Protein AF-A0A0A0F2Y3-F1 (afdb_monomer_lite)

Radius of gyration: 15.89 Å; chains: 1; bounding box: 36×32×48 Å

Sequence (172 aa):
MRSANAALRQAGAFRPYPTELAAAKAWRGEVLPVADDHGVEIGALITRTPDGNYHLGGAYSAGAYDNCNGLLEHGPYTQGELVAYVHTHPYPGGWVGKDRGYSWGQTPDDVVGANMGAGIGSGDLVSAFTVRKNAYIADSAGLHGWVYDDYMALLEQDRLRVVRLGESYVTY

Foldseek 3Di:
DVQLQVQCVVVVLQDWAQDPVVNQQSSLVRCLVVCLVLLFKKKWWWFQAPVRTIGTFDIATPSHNQDRPCCVPDHGDDPHHGAEMEMERSAPCRDPPLAFWDAQPDAPVNCVPPPQPPRHDDDQLNVCRNVVHKYWYHYPVAIKIFHSVQVNVVNVVPNPDTDGSCVRMDGD

pLDDT: mean 86.82, std 14.5, range [38.31, 98.0]

Secondary structure (DSSP, 8-state):
-HHHHHHHHHTT-SS-BSSHHHHHHHHHHHHHHHHHHHTS--EEEEEE-TTS-EEEPPPB--S-SS--TTHHHHSPP-SSEEEEEEEE-SSTT-SGGGPPEE-TT--SGGGTTS---TT----HHHHHHHHT-EEEEE-SS-EEEE-HHHHHHHHHHTTTS-EEGGGG-EE-

Structure (mmCIF, N/CA/C/O backbone):
data_AF-A0A0A0F2Y3-F1
#
_entry.id   AF-A0A0A0F2Y3-F1
#
loop_
_atom_site.group_PDB
_atom_site.id
_atom_site.type_symbol
_atom_site.label_atom_id
_atom_site.label_alt_id
_atom_site.label_comp_id
_atom_site.label_asym_id
_atom_site.label_entity_id
_atom_site.label_seq_id
_atom_site.pdbx_PDB_ins_code
_atom_site.Cartn_x
_atom_site.Cartn_y
_atom_site.Cartn_z
_atom_site.occupancy
_atom_site.B_iso_or_equiv
_atom_site.auth_seq_id
_atom_site.auth_comp_id
_atom_site.auth_asym_id
_atom_site.auth_atom_id
_atom_site.pdbx_PDB_model_num
ATOM 1 N N . MET A 1 1 ? 10.523 2.882 -12.083 1.00 88.69 1 MET A N 1
ATOM 2 C CA . MET A 1 1 ? 9.349 3.460 -12.793 1.00 88.69 1 MET A CA 1
ATOM 3 C C . MET A 1 1 ? 9.042 2.773 -14.126 1.00 88.69 1 MET A C 1
ATOM 5 O O . MET A 1 1 ? 8.111 1.980 -14.179 1.00 88.69 1 MET A O 1
ATOM 9 N N . ARG A 1 2 ? 9.788 3.047 -15.216 1.00 93.06 2 ARG A N 1
ATOM 10 C CA . ARG A 1 2 ? 9.487 2.480 -16.552 1.00 93.06 2 ARG A CA 1
ATOM 11 C C . ARG A 1 2 ? 9.524 0.949 -16.576 1.00 93.06 2 ARG A C 1
ATOM 13 O O . ARG A 1 2 ? 8.571 0.360 -17.068 1.00 93.06 2 ARG A O 1
ATOM 20 N N . SER A 1 3 ? 10.560 0.339 -15.996 1.00 94.00 3 SER A N 1
ATOM 21 C CA . SER A 1 3 ? 10.710 -1.121 -15.904 1.00 94.00 3 SER A CA 1
ATOM 22 C C . SER A 1 3 ? 9.545 -1.770 -15.148 1.00 94.00 3 SER A C 1
ATOM 24 O O . SER A 1 3 ? 8.912 -2.676 -15.672 1.00 94.00 3 SER A O 1
ATOM 26 N N . ALA A 1 4 ? 9.169 -1.228 -13.983 1.00 93.81 4 ALA A N 1
ATOM 27 C CA . ALA A 1 4 ? 8.050 -1.737 -13.180 1.00 93.81 4 ALA A CA 1
ATOM 28 C C . ALA A 1 4 ? 6.710 -1.660 -13.932 1.00 93.81 4 ALA A C 1
ATOM 30 O O . ALA A 1 4 ? 5.977 -2.638 -14.028 1.00 93.81 4 ALA A O 1
ATOM 31 N N . ASN A 1 5 ? 6.419 -0.518 -14.563 1.00 95.31 5 ASN A N 1
ATOM 32 C CA . ASN A 1 5 ? 5.220 -0.376 -15.390 1.00 95.31 5 ASN A CA 1
ATOM 33 C C . ASN A 1 5 ? 5.254 -1.258 -16.654 1.00 95.31 5 ASN A C 1
ATOM 35 O O . ASN A 1 5 ? 4.204 -1.538 -17.227 1.00 95.31 5 ASN A O 1
ATOM 39 N N . ALA A 1 6 ? 6.430 -1.653 -17.148 1.00 95.69 6 ALA A N 1
ATOM 40 C CA . ALA A 1 6 ? 6.545 -2.605 -18.250 1.00 95.69 6 ALA A CA 1
ATOM 41 C C . ALA A 1 6 ? 6.258 -4.036 -17.773 1.00 95.69 6 ALA A C 1
ATOM 43 O O . ALA A 1 6 ? 5.453 -4.708 -18.413 1.00 95.69 6 ALA A O 1
ATOM 44 N N . ALA A 1 7 ? 6.819 -4.448 -16.631 1.00 94.31 7 ALA A N 1
ATOM 45 C CA . ALA A 1 7 ? 6.548 -5.743 -16.002 1.00 94.31 7 ALA A CA 1
ATOM 46 C C . ALA A 1 7 ? 5.046 -5.927 -15.731 1.00 94.31 7 ALA A C 1
ATOM 48 O O . ALA A 1 7 ? 4.434 -6.870 -16.226 1.00 94.31 7 ALA A O 1
ATOM 49 N N . LEU A 1 8 ? 4.404 -4.935 -15.102 1.00 92.94 8 LEU A N 1
ATOM 50 C CA . LEU A 1 8 ? 2.956 -4.945 -14.863 1.00 92.94 8 LEU A CA 1
ATOM 51 C C . LEU A 1 8 ? 2.133 -5.056 -16.158 1.00 92.94 8 LEU A C 1
ATOM 53 O O . LEU A 1 8 ? 1.105 -5.729 -16.180 1.00 92.94 8 LEU A O 1
ATOM 57 N N . ARG A 1 9 ? 2.556 -4.417 -17.258 1.00 94.56 9 ARG A N 1
ATOM 58 C CA . ARG A 1 9 ? 1.868 -4.556 -18.557 1.00 94.56 9 ARG A CA 1
ATOM 59 C C . ARG A 1 9 ? 2.054 -5.944 -19.156 1.00 94.56 9 ARG A C 1
ATOM 61 O O . ARG A 1 9 ? 1.084 -6.505 -19.652 1.00 94.56 9 ARG A O 1
ATOM 68 N N . GLN A 1 10 ? 3.268 -6.484 -19.112 1.00 95.19 10 GLN A N 1
ATOM 69 C CA . GLN A 1 10 ? 3.583 -7.813 -19.643 1.00 95.19 10 GLN A CA 1
ATOM 70 C C . GLN A 1 10 ? 2.826 -8.914 -18.894 1.00 95.19 10 GLN A C 1
ATOM 72 O O . GLN A 1 10 ? 2.311 -9.832 -19.525 1.00 95.19 10 GLN A O 1
ATOM 77 N N . ALA A 1 11 ? 2.676 -8.767 -17.578 1.00 92.31 11 ALA A N 1
ATOM 78 C CA . ALA A 1 11 ? 1.896 -9.667 -16.736 1.00 92.31 11 ALA A CA 1
ATOM 79 C C . ALA A 1 11 ? 0.371 -9.468 -16.845 1.00 92.31 11 ALA A C 1
ATOM 81 O O . ALA A 1 11 ? -0.400 -10.215 -16.244 1.00 92.31 11 ALA A O 1
ATOM 82 N N . GLY A 1 12 ? -0.094 -8.441 -17.569 1.00 92.88 12 GLY A N 1
ATOM 83 C CA . GLY A 1 12 ? -1.514 -8.084 -17.612 1.00 92.88 12 GLY A CA 1
ATOM 84 C C . GLY A 1 12 ? -2.063 -7.625 -16.255 1.00 92.88 12 GLY A C 1
ATOM 85 O O . GLY A 1 12 ? -3.251 -7.783 -15.981 1.00 92.88 12 GLY A O 1
ATOM 86 N N . ALA A 1 13 ? -1.210 -7.067 -15.393 1.00 91.38 13 ALA A N 1
ATOM 87 C CA . ALA A 1 13 ? -1.545 -6.675 -14.029 1.00 91.38 13 ALA A CA 1
ATOM 88 C C . ALA A 1 13 ? -2.303 -5.335 -13.935 1.00 91.38 13 ALA A C 1
ATOM 90 O O . ALA A 1 13 ? -2.920 -5.056 -12.908 1.00 91.38 13 ALA A O 1
ATOM 91 N N . PHE A 1 14 ? -2.329 -4.519 -14.997 1.00 89.88 14 PHE A N 1
ATOM 92 C CA . PHE A 1 14 ? -3.211 -3.344 -15.101 1.00 89.88 14 PHE A CA 1
ATOM 93 C C . PHE A 1 14 ? -4.640 -3.750 -15.479 1.00 89.88 14 PHE A C 1
ATOM 95 O O . PHE A 1 14 ? -5.155 -3.400 -16.541 1.00 89.88 14 PHE A O 1
ATOM 102 N N . ARG A 1 15 ? -5.268 -4.528 -14.603 1.00 93.56 15 ARG A N 1
ATOM 103 C CA . ARG A 1 15 ? -6.627 -5.050 -14.749 1.00 93.56 15 ARG A CA 1
ATOM 104 C C . ARG A 1 15 ? -7.415 -4.835 -13.454 1.00 93.56 15 ARG A C 1
ATOM 106 O O . ARG A 1 15 ? -6.791 -4.644 -12.411 1.00 93.56 15 ARG A O 1
ATOM 113 N N . PRO A 1 16 ? -8.754 -4.914 -13.491 1.00 95.75 16 PRO A N 1
ATOM 114 C CA . PRO A 1 16 ? -9.546 -5.009 -12.274 1.00 95.75 16 PRO A CA 1
ATOM 115 C C . PRO A 1 16 ? -9.194 -6.274 -11.480 1.00 95.75 16 PRO A C 1
ATOM 117 O O . PRO A 1 16 ? -9.037 -7.372 -12.036 1.00 95.75 16 PRO A O 1
ATOM 120 N N . TYR A 1 17 ? -9.115 -6.113 -10.164 1.00 97.69 17 TYR A N 1
ATOM 121 C CA . TYR A 1 17 ? -8.983 -7.183 -9.187 1.00 97.69 17 TYR A CA 1
ATOM 122 C C . TYR A 1 17 ? -10.255 -7.290 -8.345 1.00 97.69 17 TYR A C 1
ATOM 124 O O . TYR A 1 17 ? -10.827 -6.265 -7.981 1.00 97.69 17 TYR A O 1
ATOM 132 N N . PRO A 1 18 ? -10.674 -8.510 -7.973 1.00 97.31 18 PRO A N 1
ATOM 133 C CA . PRO A 1 18 ? -11.854 -8.705 -7.133 1.00 97.31 18 PRO A CA 1
ATOM 134 C C . PRO A 1 18 ? -11.628 -8.281 -5.675 1.00 97.31 18 PRO A C 1
ATOM 136 O O . PRO A 1 18 ? -12.591 -8.062 -4.948 1.00 97.31 18 PRO A O 1
ATOM 139 N N . THR A 1 19 ? -10.371 -8.194 -5.226 1.00 97.81 19 THR A N 1
ATOM 140 C CA . THR A 1 19 ? -10.013 -7.782 -3.865 1.00 97.81 19 THR A CA 1
ATOM 141 C C . THR A 1 19 ? -8.752 -6.925 -3.859 1.00 97.81 19 THR A C 1
ATOM 143 O O . THR A 1 19 ? -7.878 -7.071 -4.719 1.00 97.81 19 THR A O 1
ATOM 146 N N . GLU A 1 20 ? -8.636 -6.081 -2.837 1.00 97.31 20 GLU A N 1
ATOM 147 C CA . GLU A 1 20 ? -7.447 -5.270 -2.562 1.00 97.31 20 GLU A CA 1
ATOM 148 C C . GLU A 1 20 ? -6.185 -6.138 -2.412 1.00 97.31 20 GLU A C 1
ATOM 150 O O . GLU A 1 20 ? -5.174 -5.898 -3.072 1.00 97.31 20 GLU A O 1
ATOM 155 N N . LEU A 1 21 ? -6.279 -7.229 -1.640 1.00 97.62 21 LEU A N 1
ATOM 156 C CA . LEU A 1 21 ? -5.186 -8.185 -1.446 1.00 97.62 21 LEU A CA 1
ATOM 157 C C . LEU A 1 21 ? -4.731 -8.839 -2.761 1.00 97.62 21 LEU A C 1
ATOM 159 O O . LEU A 1 21 ? -3.541 -9.088 -2.944 1.00 97.62 21 LEU A O 1
ATOM 163 N N . ALA A 1 22 ? -5.648 -9.130 -3.691 1.00 98.00 22 ALA A N 1
ATOM 164 C CA . ALA A 1 22 ? -5.277 -9.698 -4.986 1.00 98.00 22 ALA A CA 1
ATOM 165 C C . ALA A 1 22 ? -4.466 -8.704 -5.833 1.00 98.00 22 ALA A C 1
ATOM 167 O O . ALA A 1 22 ? -3.507 -9.114 -6.488 1.00 98.00 22 ALA A O 1
ATOM 168 N N . ALA A 1 23 ? -4.808 -7.412 -5.776 1.00 97.56 23 ALA A N 1
ATOM 169 C CA . ALA A 1 23 ? -4.030 -6.355 -6.417 1.00 97.56 23 ALA A CA 1
ATOM 170 C C . ALA A 1 23 ? -2.626 -6.242 -5.796 1.00 97.56 23 ALA A C 1
ATOM 172 O O . ALA A 1 23 ? -1.628 -6.246 -6.517 1.00 97.56 23 ALA A O 1
ATOM 173 N N . ALA A 1 24 ? -2.530 -6.238 -4.463 1.00 97.88 24 ALA A N 1
ATOM 174 C CA . ALA A 1 24 ? -1.252 -6.177 -3.750 1.00 97.88 24 ALA A CA 1
ATOM 175 C C . ALA A 1 24 ? -0.358 -7.411 -4.007 1.00 97.88 24 ALA A C 1
ATOM 177 O O . ALA A 1 24 ? 0.854 -7.283 -4.186 1.00 97.88 24 ALA A O 1
ATOM 178 N N . LYS A 1 25 ? -0.940 -8.614 -4.111 1.00 97.50 25 LYS A N 1
ATOM 179 C CA . LYS A 1 25 ? -0.203 -9.839 -4.479 1.00 97.50 25 LYS A CA 1
ATOM 180 C C . LYS A 1 25 ? 0.356 -9.777 -5.898 1.00 97.50 25 LYS A C 1
ATOM 182 O O . LYS A 1 25 ? 1.498 -10.184 -6.110 1.00 97.50 25 LYS A O 1
ATOM 187 N N . ALA A 1 26 ? -0.419 -9.255 -6.849 1.00 97.38 26 ALA A N 1
ATOM 188 C CA . ALA A 1 26 ? 0.063 -9.041 -8.210 1.00 97.38 26 ALA A CA 1
ATOM 189 C C . ALA A 1 26 ? 1.203 -8.014 -8.242 1.00 97.38 26 ALA A C 1
ATOM 191 O O . ALA A 1 26 ? 2.224 -8.256 -8.876 1.00 97.38 26 ALA A O 1
ATOM 192 N N . TRP A 1 27 ? 1.079 -6.916 -7.490 1.00 97.50 27 TRP A N 1
ATOM 193 C CA . TRP A 1 27 ? 2.160 -5.941 -7.347 1.00 97.50 27 TRP A CA 1
ATOM 194 C C . TRP A 1 27 ? 3.458 -6.584 -6.855 1.00 97.50 27 TRP A C 1
ATOM 196 O O . TRP A 1 27 ? 4.496 -6.426 -7.494 1.00 97.50 27 TRP A O 1
ATOM 206 N N . ARG A 1 28 ? 3.398 -7.358 -5.763 1.00 95.94 28 ARG A N 1
ATOM 207 C CA . ARG A 1 28 ? 4.568 -8.074 -5.235 1.00 95.94 28 ARG A CA 1
ATOM 208 C C . ARG A 1 28 ? 5.226 -8.948 -6.300 1.00 95.94 28 ARG A C 1
ATOM 210 O O . ARG A 1 28 ? 6.437 -8.871 -6.461 1.00 95.94 28 ARG A O 1
ATOM 217 N N . GLY A 1 29 ? 4.446 -9.782 -6.990 1.00 96.06 29 GLY A N 1
ATOM 218 C CA . GLY A 1 29 ? 4.977 -10.737 -7.966 1.00 96.06 29 GLY A CA 1
ATOM 219 C C . GLY A 1 29 ? 5.752 -10.069 -9.101 1.00 96.06 29 GLY A C 1
ATOM 220 O O . GLY A 1 29 ? 6.805 -10.562 -9.492 1.00 96.06 29 GLY A O 1
ATOM 221 N N . GLU A 1 30 ? 5.262 -8.924 -9.577 1.00 97.12 30 GLU A N 1
ATOM 222 C CA . GLU A 1 30 ? 5.801 -8.277 -10.776 1.00 97.12 30 GLU A CA 1
ATOM 223 C C . GLU A 1 30 ? 6.800 -7.152 -10.483 1.00 97.12 30 GLU A C 1
ATOM 225 O O . GLU A 1 30 ? 7.681 -6.875 -11.297 1.00 97.12 30 GLU A O 1
ATOM 230 N N . VAL A 1 31 ? 6.660 -6.461 -9.348 1.00 97.25 31 VAL A N 1
ATOM 231 C CA . VAL A 1 31 ? 7.431 -5.243 -9.060 1.00 97.25 31 VAL A CA 1
ATOM 232 C C . VAL A 1 31 ? 8.574 -5.486 -8.086 1.00 97.25 31 VAL A C 1
ATOM 234 O O . VAL A 1 31 ? 9.607 -4.840 -8.243 1.00 97.25 31 VAL A O 1
ATOM 237 N N . LEU A 1 32 ? 8.455 -6.426 -7.141 1.00 95.50 32 LEU A N 1
ATOM 238 C CA . LEU A 1 32 ? 9.548 -6.714 -6.204 1.00 95.50 32 LEU A CA 1
ATOM 239 C C . LEU A 1 32 ? 10.856 -7.099 -6.921 1.00 95.50 32 LEU A C 1
ATOM 241 O O . LEU A 1 32 ? 11.867 -6.472 -6.623 1.00 95.50 32 LEU A O 1
ATOM 245 N N . PRO A 1 33 ? 10.869 -7.986 -7.941 1.00 95.56 33 PRO A N 1
ATOM 246 C CA . PRO A 1 33 ? 12.111 -8.299 -8.654 1.00 95.56 33 PRO A CA 1
ATOM 247 C C . PRO A 1 33 ? 12.745 -7.077 -9.335 1.00 95.56 33 PRO A C 1
ATOM 249 O O . PRO A 1 33 ? 13.961 -6.985 -9.463 1.00 95.56 33 PRO A O 1
ATOM 252 N N . VAL A 1 34 ? 11.919 -6.121 -9.773 1.00 96.38 34 VAL A N 1
ATOM 253 C CA . VAL A 1 34 ? 12.379 -4.870 -10.389 1.00 96.38 34 VAL A CA 1
ATOM 254 C C . VAL A 1 34 ? 12.942 -3.913 -9.336 1.00 96.38 34 VAL A C 1
ATOM 256 O O . VAL A 1 34 ? 13.920 -3.217 -9.603 1.00 96.38 34 VAL A O 1
ATOM 259 N N . ALA A 1 35 ? 12.316 -3.847 -8.162 1.00 95.62 35 ALA A N 1
ATOM 260 C CA . ALA A 1 35 ? 12.805 -3.077 -7.025 1.00 95.62 35 ALA A CA 1
ATOM 261 C C . ALA A 1 35 ? 14.158 -3.613 -6.535 1.00 95.62 35 ALA A C 1
ATOM 263 O O . ALA A 1 35 ? 15.081 -2.821 -6.347 1.00 95.62 35 ALA A O 1
ATOM 264 N N . ASP A 1 36 ? 14.290 -4.938 -6.424 1.00 93.94 36 ASP A N 1
ATOM 265 C CA . ASP A 1 36 ? 15.522 -5.631 -6.038 1.00 93.94 36 ASP A CA 1
ATOM 266 C C . ASP A 1 36 ? 16.661 -5.361 -7.035 1.00 93.94 36 ASP A C 1
ATOM 268 O O . ASP A 1 36 ? 17.756 -4.975 -6.631 1.00 93.94 36 ASP A O 1
ATOM 272 N N . ASP A 1 37 ? 16.400 -5.500 -8.341 1.00 95.06 37 ASP A N 1
ATOM 273 C CA . ASP A 1 37 ? 17.398 -5.263 -9.399 1.00 95.06 37 ASP A CA 1
ATOM 274 C C . ASP A 1 37 ? 17.913 -3.815 -9.406 1.00 95.06 37 ASP A C 1
ATOM 276 O O . ASP A 1 37 ? 19.100 -3.554 -9.608 1.00 95.06 37 ASP A O 1
ATOM 280 N N . HIS A 1 38 ? 17.022 -2.855 -9.156 1.00 93.62 38 HIS A N 1
ATOM 281 C CA . HIS A 1 38 ? 17.369 -1.438 -9.164 1.00 93.62 38 HIS A CA 1
ATOM 282 C C . HIS A 1 38 ? 17.815 -0.890 -7.802 1.00 93.62 38 HIS A C 1
ATOM 284 O O . HIS A 1 38 ? 18.313 0.236 -7.760 1.00 93.62 38 HIS A O 1
ATOM 290 N N . GLY A 1 39 ? 17.635 -1.636 -6.709 1.00 93.00 39 GLY A N 1
ATOM 291 C CA . GLY A 1 39 ? 17.904 -1.162 -5.352 1.00 93.00 39 GLY A CA 1
ATOM 292 C C . GLY A 1 39 ? 17.091 0.083 -4.990 1.00 93.00 39 GLY A C 1
ATOM 293 O O . GLY A 1 39 ? 17.649 1.063 -4.498 1.00 93.00 39 GLY A O 1
ATOM 294 N N . VAL A 1 40 ? 15.788 0.088 -5.280 1.00 94.00 40 VAL A N 1
ATOM 295 C CA . VAL A 1 40 ? 14.891 1.206 -4.938 1.00 94.00 40 VAL A CA 1
ATOM 296 C C . VAL A 1 40 ? 13.527 0.704 -4.497 1.00 94.0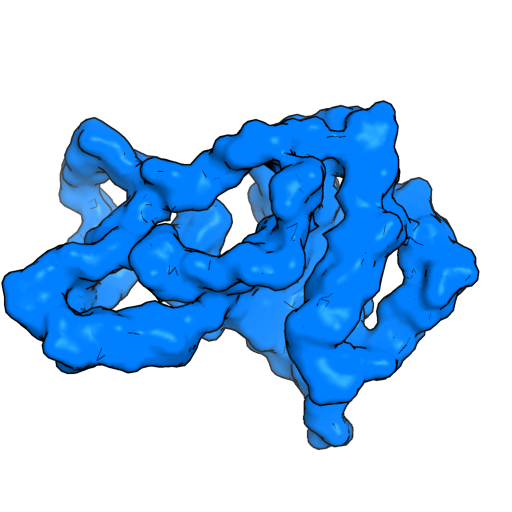0 40 VAL A C 1
ATOM 298 O O . VAL A 1 40 ? 13.021 -0.275 -5.042 1.00 94.00 40 VAL A O 1
ATOM 301 N N . GLU A 1 41 ? 12.877 1.419 -3.583 1.00 93.88 41 GLU A N 1
ATOM 302 C CA . GLU A 1 41 ? 11.470 1.174 -3.288 1.00 93.88 41 GLU A CA 1
ATOM 303 C C . GLU A 1 41 ? 10.581 1.695 -4.412 1.00 93.88 41 GLU A C 1
ATOM 305 O O . GLU A 1 41 ? 10.761 2.799 -4.946 1.00 93.88 41 GLU A O 1
ATOM 310 N N . ILE A 1 42 ? 9.586 0.892 -4.773 1.00 97.25 42 ILE A N 1
ATOM 311 C CA . ILE A 1 42 ? 8.606 1.216 -5.796 1.00 97.25 42 ILE A CA 1
ATOM 312 C C . ILE A 1 42 ? 7.228 0.951 -5.209 1.00 97.25 42 ILE A C 1
ATOM 314 O O . ILE A 1 42 ? 6.960 -0.142 -4.711 1.00 97.25 42 ILE A O 1
ATOM 318 N N . GLY A 1 43 ? 6.340 1.934 -5.311 1.00 97.06 43 GLY A N 1
ATOM 319 C CA . GLY A 1 43 ? 4.971 1.826 -4.831 1.00 97.06 43 GLY A CA 1
ATOM 320 C C . GLY A 1 43 ? 3.916 2.173 -5.867 1.00 97.06 43 GLY A C 1
ATOM 321 O O . GLY A 1 43 ? 4.214 2.668 -6.955 1.00 97.06 43 GLY A O 1
ATOM 322 N N . ALA A 1 44 ? 2.669 1.897 -5.517 1.00 97.75 44 ALA A N 1
ATOM 323 C CA . ALA A 1 44 ? 1.480 2.303 -6.240 1.00 97.75 44 ALA A CA 1
ATOM 324 C C . ALA A 1 44 ? 0.316 2.524 -5.280 1.00 97.75 44 ALA A C 1
ATOM 326 O O . ALA A 1 44 ? 0.229 1.937 -4.202 1.00 97.75 44 ALA A O 1
ATOM 327 N N . LEU A 1 45 ? -0.614 3.361 -5.721 1.00 97.62 45 LEU A N 1
ATOM 328 C CA . LEU A 1 45 ? -1.905 3.531 -5.076 1.00 97.62 45 LEU A CA 1
ATOM 329 C C . LEU A 1 45 ? -2.845 2.401 -5.508 1.00 97.62 45 LEU A C 1
ATOM 331 O O . LEU A 1 45 ? -2.810 1.978 -6.664 1.00 97.62 45 LEU A O 1
ATOM 335 N N . ILE A 1 46 ? -3.699 1.933 -4.604 1.00 97.81 46 I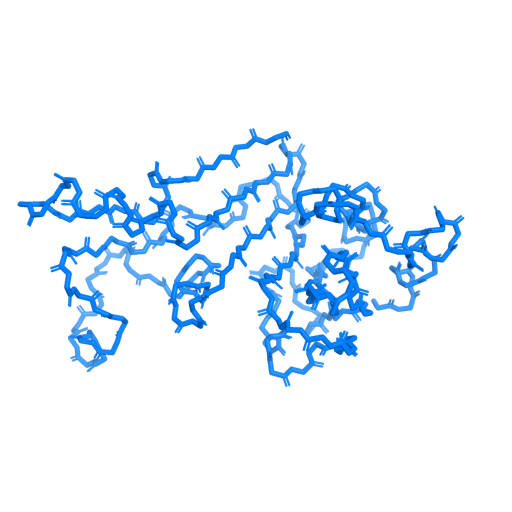LE A N 1
ATOM 336 C CA . ILE A 1 46 ? -4.770 0.982 -4.906 1.00 97.81 46 ILE A CA 1
ATOM 337 C C . ILE A 1 46 ? -6.098 1.710 -4.756 1.00 97.81 46 ILE A C 1
ATOM 339 O O . ILE A 1 46 ? -6.412 2.253 -3.692 1.00 97.81 46 ILE A O 1
ATOM 343 N N . THR A 1 47 ? -6.886 1.713 -5.827 1.00 97.38 47 THR A N 1
ATOM 344 C CA . THR A 1 47 ? -8.180 2.390 -5.850 1.00 97.38 47 THR A CA 1
ATOM 345 C C . THR A 1 47 ? -9.319 1.405 -6.027 1.00 97.38 47 THR A C 1
ATOM 347 O O . THR A 1 47 ? -9.204 0.433 -6.772 1.00 97.38 47 THR A O 1
ATOM 350 N N . ARG A 1 48 ? -10.427 1.656 -5.330 1.00 97.44 48 ARG A N 1
ATOM 351 C CA . ARG A 1 48 ? -11.684 0.938 -5.504 1.00 97.44 48 ARG A CA 1
ATOM 352 C C . ARG A 1 48 ? -12.545 1.674 -6.520 1.00 97.44 48 ARG A C 1
ATOM 354 O O . ARG A 1 48 ? -12.856 2.855 -6.353 1.00 97.44 48 ARG A O 1
ATOM 361 N N . THR A 1 49 ? -12.929 0.987 -7.581 1.00 94.19 49 THR A N 1
ATOM 362 C CA . THR A 1 49 ? -13.778 1.529 -8.642 1.00 94.19 49 THR A CA 1
ATOM 363 C C . THR A 1 49 ? -15.267 1.433 -8.266 1.00 94.19 49 THR A C 1
ATOM 365 O O . THR A 1 49 ? -15.631 0.661 -7.375 1.00 94.19 49 THR A O 1
ATOM 368 N N . PRO A 1 50 ? -16.168 2.204 -8.915 1.00 93.62 50 PRO A N 1
ATOM 369 C CA . PRO A 1 50 ? -17.602 2.200 -8.586 1.00 93.62 50 PRO A CA 1
ATOM 370 C C . PRO A 1 50 ? -18.307 0.844 -8.749 1.00 93.62 50 PRO A C 1
ATOM 372 O O . PRO A 1 50 ? -19.334 0.605 -8.124 1.00 93.62 50 PRO A O 1
ATOM 375 N N . ASP A 1 51 ? -17.761 -0.043 -9.580 1.00 93.75 51 ASP A N 1
ATOM 376 C CA . ASP A 1 51 ? -18.227 -1.423 -9.769 1.00 93.75 51 ASP A CA 1
ATOM 377 C C . ASP A 1 51 ? -17.735 -2.385 -8.666 1.00 93.75 51 ASP A C 1
ATOM 379 O O . ASP A 1 51 ? -18.049 -3.573 -8.693 1.00 93.75 51 ASP A O 1
ATOM 383 N N . GLY A 1 52 ? -16.982 -1.879 -7.685 1.00 95.81 52 GLY A N 1
ATOM 384 C CA . GLY A 1 52 ? -16.484 -2.628 -6.537 1.00 95.81 52 GLY A CA 1
ATOM 385 C C . GLY A 1 52 ? -15.156 -3.349 -6.762 1.00 95.81 52 GLY A C 1
ATOM 386 O O . GLY A 1 52 ? -14.674 -3.971 -5.817 1.00 95.81 52 GLY A O 1
ATOM 387 N N . ASN A 1 53 ? -14.562 -3.254 -7.955 1.00 97.31 53 ASN A N 1
ATOM 388 C CA . ASN A 1 53 ? -13.241 -3.813 -8.242 1.00 97.31 53 ASN A CA 1
ATOM 389 C C . ASN A 1 53 ? -12.109 -2.919 -7.710 1.00 97.31 53 ASN A C 1
ATOM 391 O O . ASN A 1 53 ? -12.320 -1.785 -7.285 1.00 97.31 53 ASN A O 1
ATOM 395 N N . TYR A 1 54 ? -10.888 -3.448 -7.739 1.00 97.69 54 TYR A N 1
ATOM 396 C CA . TYR A 1 54 ? -9.677 -2.779 -7.273 1.00 97.69 54 TYR A CA 1
ATOM 397 C C . TYR A 1 54 ? -8.676 -2.631 -8.413 1.00 97.69 54 TYR A C 1
ATOM 399 O O . TYR A 1 54 ? -8.498 -3.553 -9.208 1.00 97.69 54 TYR A O 1
ATOM 407 N N . HIS A 1 55 ? -8.021 -1.481 -8.504 1.00 96.44 55 HIS A N 1
ATOM 408 C CA . HIS A 1 55 ? -7.072 -1.157 -9.563 1.00 96.44 55 HIS A CA 1
ATOM 409 C C . HIS A 1 55 ? -5.752 -0.674 -8.973 1.00 96.44 55 HIS A C 1
ATOM 411 O O . HIS A 1 55 ? -5.733 0.124 -8.038 1.00 96.44 55 HIS A O 1
ATOM 417 N N . LEU A 1 56 ? -4.646 -1.120 -9.569 1.00 95.69 56 LEU A N 1
ATOM 418 C CA . LEU A 1 56 ? -3.329 -0.550 -9.310 1.00 95.69 56 LEU A CA 1
ATOM 419 C C . LEU A 1 56 ? -3.164 0.741 -10.112 1.00 95.69 56 LEU A C 1
ATOM 421 O O . LEU A 1 56 ? -3.411 0.782 -11.321 1.00 95.69 56 LEU A O 1
ATOM 425 N N . GLY A 1 57 ? -2.710 1.786 -9.433 1.00 95.38 57 GLY A N 1
ATOM 426 C CA . GLY A 1 57 ? -2.080 2.933 -10.059 1.00 95.38 57 GLY A CA 1
ATOM 427 C C . GLY A 1 57 ? -0.791 2.540 -10.782 1.00 95.38 57 GLY A C 1
ATOM 428 O O . GLY A 1 57 ? -0.248 1.444 -10.623 1.00 95.38 57 GLY A O 1
ATOM 429 N N . GLY A 1 58 ? -0.285 3.457 -11.598 1.00 95.12 58 GLY A N 1
ATOM 430 C CA . GLY A 1 58 ? 1.057 3.323 -12.156 1.00 95.12 58 GLY A CA 1
ATOM 431 C C . GLY A 1 58 ? 2.120 3.359 -11.057 1.00 95.12 58 GLY A C 1
ATOM 432 O O . GLY A 1 58 ? 1.927 3.971 -10.010 1.00 95.12 58 GLY A O 1
ATOM 433 N N . ALA A 1 59 ? 3.267 2.741 -11.323 1.00 97.12 59 ALA A N 1
ATOM 434 C CA . ALA A 1 59 ? 4.384 2.756 -10.398 1.00 97.12 59 ALA A CA 1
ATOM 435 C C . ALA A 1 59 ? 4.888 4.171 -10.116 1.00 97.12 59 ALA A C 1
ATOM 437 O O . ALA A 1 59 ? 4.985 4.982 -11.041 1.00 97.12 59 ALA A O 1
ATOM 438 N N . TYR A 1 60 ? 5.258 4.396 -8.857 1.00 97.44 60 TYR A N 1
ATOM 439 C CA . TYR A 1 60 ? 5.900 5.572 -8.285 1.00 97.44 60 TYR A CA 1
ATOM 440 C C . TYR A 1 60 ? 7.173 5.157 -7.530 1.00 97.44 60 TYR A C 1
ATOM 442 O O . TYR A 1 60 ? 7.260 4.055 -6.996 1.00 97.44 60 TYR A O 1
ATOM 450 N 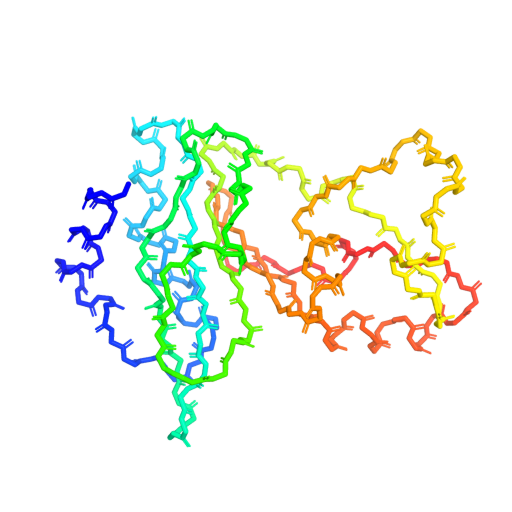N . SER A 1 61 ? 8.183 6.022 -7.513 1.00 95.75 61 SER A N 1
ATOM 451 C CA . SER A 1 61 ? 9.388 5.866 -6.700 1.00 95.75 61 SER A CA 1
ATOM 452 C C . SER A 1 61 ? 10.058 7.227 -6.565 1.00 95.75 61 SER A C 1
ATOM 454 O O . SER A 1 61 ? 10.169 7.955 -7.555 1.00 95.75 61 SER A O 1
ATOM 456 N N . ALA A 1 62 ? 10.549 7.535 -5.366 1.00 92.25 62 ALA A N 1
ATOM 457 C CA . ALA A 1 62 ? 11.414 8.687 -5.119 1.00 92.25 62 ALA A CA 1
ATOM 4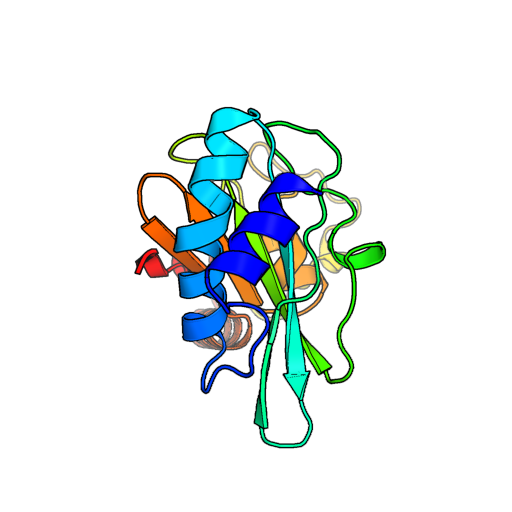58 C C . ALA A 1 62 ? 12.893 8.405 -5.464 1.00 92.25 62 ALA A C 1
ATOM 460 O O . ALA A 1 62 ? 13.738 9.284 -5.320 1.00 92.25 62 ALA A O 1
ATOM 461 N N . GLY A 1 63 ? 13.217 7.184 -5.913 1.00 91.62 63 GLY A N 1
ATOM 462 C CA . GLY A 1 63 ? 14.589 6.743 -6.176 1.00 91.62 63 GLY A CA 1
ATOM 463 C C . GLY A 1 63 ? 15.390 6.406 -4.916 1.00 91.62 63 GLY A C 1
ATOM 464 O O . GLY A 1 63 ? 16.606 6.258 -5.004 1.00 91.62 63 GLY A O 1
ATOM 465 N N . ALA A 1 64 ? 14.731 6.306 -3.760 1.00 88.75 64 ALA A N 1
ATOM 466 C CA . ALA A 1 64 ? 15.352 5.917 -2.503 1.00 88.75 64 ALA A CA 1
ATOM 467 C C . ALA A 1 64 ? 15.281 4.399 -2.294 1.00 88.75 64 ALA A C 1
ATOM 469 O O . ALA A 1 64 ? 14.376 3.727 -2.787 1.00 88.75 64 ALA A O 1
ATOM 470 N N . TYR A 1 65 ? 16.262 3.879 -1.562 1.00 86.56 65 TYR A N 1
ATOM 471 C CA . TYR A 1 65 ? 16.399 2.454 -1.265 1.00 86.56 65 TYR A CA 1
ATOM 472 C C . TYR A 1 65 ? 15.495 1.986 -0.114 1.00 86.56 65 TYR A C 1
ATOM 474 O O . TYR A 1 65 ? 15.160 0.810 -0.059 1.00 86.56 65 TYR A O 1
ATOM 482 N N . ASP A 1 66 ? 15.117 2.892 0.789 1.00 83.31 66 ASP A N 1
ATOM 483 C CA . ASP A 1 66 ? 14.508 2.602 2.096 1.00 83.31 66 ASP A CA 1
ATOM 484 C C . ASP A 1 66 ? 13.231 3.412 2.384 1.00 83.31 66 ASP A C 1
ATOM 486 O O . ASP A 1 66 ? 12.808 3.514 3.537 1.00 83.31 66 ASP A O 1
ATOM 490 N N . ASN A 1 67 ? 12.678 4.082 1.367 1.00 84.62 67 ASN A N 1
ATOM 491 C CA . ASN A 1 67 ? 11.387 4.754 1.467 1.00 84.62 67 ASN A CA 1
ATOM 492 C C . ASN A 1 67 ? 10.751 5.027 0.094 1.00 84.62 67 ASN A C 1
ATOM 494 O O . ASN A 1 67 ? 11.432 5.275 -0.906 1.00 84.62 67 ASN A O 1
ATOM 498 N N . CYS A 1 68 ? 9.420 5.116 0.086 1.00 87.38 68 CYS A N 1
ATOM 499 C CA . CYS A 1 68 ? 8.614 5.550 -1.054 1.00 87.38 68 CYS A CA 1
ATOM 500 C C . CYS A 1 68 ? 7.946 6.922 -0.812 1.00 87.38 68 CYS A C 1
ATOM 502 O O . CYS A 1 68 ? 6.782 7.137 -1.155 1.00 87.38 68 CYS A O 1
ATOM 504 N N . ASN A 1 69 ? 8.673 7.870 -0.205 1.00 87.12 69 ASN A N 1
ATOM 505 C CA . ASN A 1 69 ? 8.133 9.185 0.162 1.00 87.12 69 ASN A CA 1
ATOM 506 C C . ASN A 1 69 ? 7.516 9.934 -1.034 1.00 87.12 69 ASN A C 1
ATOM 508 O O . ASN A 1 69 ? 8.062 9.948 -2.142 1.00 87.12 69 ASN A O 1
ATOM 512 N N . GLY A 1 70 ? 6.377 10.589 -0.809 1.00 88.12 70 GLY A N 1
ATOM 513 C CA . GLY A 1 70 ? 5.622 11.282 -1.856 1.00 88.12 70 GLY A CA 1
ATOM 514 C C . GLY A 1 70 ? 4.651 10.386 -2.636 1.00 88.12 70 GLY A C 1
ATOM 515 O O . GLY A 1 70 ? 3.967 10.878 -3.530 1.00 88.12 70 GLY A O 1
ATOM 516 N N . LEU A 1 71 ? 4.580 9.077 -2.347 1.00 94.06 71 LEU A N 1
ATOM 517 C CA . LEU A 1 71 ? 3.667 8.158 -3.036 1.00 94.06 71 LEU A CA 1
ATOM 518 C C . LEU A 1 71 ? 2.201 8.579 -2.887 1.00 94.06 71 LEU A C 1
ATOM 520 O O . LEU A 1 71 ? 1.458 8.543 -3.865 1.00 94.06 71 LEU A O 1
ATOM 524 N N . LEU A 1 72 ? 1.776 8.973 -1.688 1.00 91.69 72 LEU A N 1
ATOM 525 C CA . LEU A 1 72 ? 0.381 9.334 -1.422 1.00 91.69 72 LEU A CA 1
ATOM 526 C C . LEU A 1 72 ? -0.005 10.664 -2.090 1.00 91.69 72 LEU A C 1
ATOM 528 O O . LEU A 1 72 ? -1.154 10.846 -2.485 1.00 91.69 72 LEU A O 1
ATOM 532 N N . GLU A 1 73 ? 0.958 11.566 -2.268 1.00 91.94 73 GLU A N 1
ATOM 533 C CA . GLU A 1 73 ? 0.777 12.907 -2.826 1.00 91.94 73 GLU A CA 1
ATOM 534 C C . GLU A 1 73 ? 0.953 12.957 -4.350 1.00 91.94 73 GLU A C 1
ATOM 536 O O . GLU A 1 73 ? 0.368 13.809 -5.025 1.00 91.94 73 GLU A O 1
ATOM 541 N N . HIS A 1 74 ? 1.802 12.086 -4.900 1.00 93.69 74 HIS A N 1
ATOM 542 C CA . HIS A 1 74 ? 2.276 12.162 -6.288 1.00 93.69 74 HIS A CA 1
ATOM 543 C C . HIS A 1 74 ? 2.154 10.843 -7.057 1.00 93.69 74 HIS A C 1
ATOM 545 O O . HIS A 1 74 ? 2.429 10.803 -8.261 1.00 93.69 74 HIS A O 1
ATOM 551 N N . GLY A 1 75 ? 1.743 9.765 -6.390 1.00 93.44 75 GLY A N 1
ATOM 552 C CA . GLY A 1 75 ? 1.519 8.466 -7.003 1.00 93.44 75 GLY A CA 1
ATOM 553 C C . GLY A 1 75 ? 0.489 8.546 -8.135 1.00 93.44 75 GLY A C 1
ATOM 554 O O . GLY A 1 75 ? -0.550 9.192 -7.978 1.00 93.44 75 GLY A O 1
ATOM 555 N N . PRO A 1 76 ? 0.735 7.897 -9.288 1.00 94.12 76 PRO A N 1
ATOM 556 C CA . PRO A 1 76 ? -0.240 7.855 -10.366 1.00 94.12 76 PRO A CA 1
ATOM 557 C C . PRO A 1 76 ? -1.571 7.267 -9.892 1.00 94.12 76 PRO A C 1
ATOM 559 O O . PRO A 1 76 ? -1.647 6.115 -9.465 1.00 94.12 76 PRO A O 1
ATOM 562 N N . TYR A 1 77 ? -2.624 8.069 -10.002 1.00 87.12 77 TYR A N 1
ATOM 563 C CA . TYR A 1 77 ? -3.961 7.727 -9.542 1.00 87.12 77 TYR A CA 1
ATOM 564 C C . TYR A 1 77 ? -4.813 7.119 -10.660 1.00 87.12 77 TYR A C 1
ATOM 566 O O . TYR A 1 77 ? -4.812 7.614 -11.789 1.00 87.12 77 TYR A O 1
ATOM 574 N N . THR A 1 78 ? -5.595 6.094 -10.327 1.00 85.88 78 THR A N 1
ATOM 575 C CA . THR A 1 78 ? -6.654 5.556 -11.193 1.00 85.88 78 THR A CA 1
ATOM 576 C C . THR A 1 78 ? -8.007 5.999 -10.644 1.00 85.88 78 THR A C 1
ATOM 578 O O . THR A 1 78 ? -8.201 5.993 -9.434 1.00 85.88 78 THR A O 1
ATOM 581 N N . GLN A 1 79 ? -8.959 6.370 -11.504 1.00 87.50 79 GLN A N 1
ATOM 582 C CA . GLN A 1 79 ? -10.298 6.810 -11.085 1.00 87.50 79 GLN A CA 1
ATOM 583 C C . GLN A 1 79 ? -10.938 5.850 -10.061 1.00 87.50 79 GLN A C 1
ATOM 585 O O . GLN A 1 79 ? -10.859 4.635 -10.216 1.00 87.50 79 GLN A O 1
ATOM 590 N N . GLY A 1 80 ? -11.605 6.399 -9.043 1.00 93.50 80 GLY A N 1
ATOM 591 C CA . GLY A 1 80 ? -12.231 5.629 -7.966 1.00 93.50 80 GLY A CA 1
ATOM 592 C C . GLY A 1 80 ? -12.026 6.292 -6.610 1.00 93.50 80 GLY A C 1
ATOM 593 O O . GLY A 1 80 ? -11.789 7.500 -6.549 1.00 93.50 80 GLY A O 1
ATOM 594 N N . GLU A 1 81 ? -12.103 5.497 -5.550 1.00 96.12 81 GLU A N 1
ATOM 595 C CA . GLU A 1 81 ? -11.732 5.852 -4.180 1.00 96.12 81 GLU A CA 1
ATOM 596 C C . GLU A 1 81 ? -10.340 5.292 -3.857 1.00 96.12 81 GLU A C 1
ATOM 598 O O . GLU A 1 81 ? -10.103 4.103 -4.055 1.00 96.12 81 GLU A O 1
ATOM 603 N N . LEU A 1 82 ? -9.427 6.104 -3.318 1.00 96.56 82 LEU A N 1
ATOM 604 C CA . LEU A 1 82 ? -8.185 5.590 -2.735 1.00 96.56 82 LEU A CA 1
ATOM 605 C C . LEU A 1 82 ? -8.510 4.756 -1.495 1.00 96.56 82 LEU A C 1
ATOM 607 O O . LEU A 1 82 ? -9.064 5.297 -0.537 1.00 96.56 82 LEU A O 1
ATOM 611 N N . VAL A 1 83 ? -8.127 3.482 -1.482 1.00 97.19 83 VAL A N 1
ATOM 612 C CA . VAL A 1 83 ? -8.393 2.569 -0.353 1.00 97.19 83 VAL A CA 1
ATOM 613 C C . VAL A 1 83 ? -7.115 2.075 0.313 1.00 97.19 83 VAL A C 1
ATOM 615 O O . VAL A 1 83 ? -7.079 1.926 1.534 1.00 97.19 83 VAL A O 1
ATOM 618 N N . ALA A 1 84 ? -6.038 1.937 -0.460 1.00 97.25 84 ALA A N 1
ATOM 619 C CA . ALA A 1 84 ? -4.749 1.505 0.050 1.00 97.25 84 ALA A CA 1
ATOM 620 C C . ALA A 1 84 ? -3.591 2.040 -0.788 1.00 97.25 84 ALA A C 1
ATOM 622 O O . ALA A 1 84 ? -3.779 2.592 -1.875 1.00 97.25 84 ALA A O 1
ATOM 623 N N . TYR A 1 85 ? -2.380 1.803 -0.311 1.00 96.69 85 TYR A N 1
ATOM 624 C CA . TYR A 1 85 ? -1.179 1.829 -1.133 1.00 96.69 85 TYR A CA 1
ATOM 625 C C . TYR A 1 85 ? -0.389 0.536 -0.933 1.00 96.69 85 TYR A C 1
ATOM 627 O O . TYR A 1 85 ? -0.565 -0.180 0.054 1.00 96.69 85 TYR A O 1
ATOM 635 N N . VAL A 1 86 ? 0.470 0.233 -1.899 1.00 96.81 86 VAL A N 1
ATOM 636 C CA . VAL A 1 86 ? 1.425 -0.868 -1.830 1.00 96.81 86 VAL A CA 1
ATOM 637 C C . VAL A 1 86 ? 2.803 -0.362 -2.219 1.00 96.81 86 VAL A C 1
ATOM 639 O O . VAL A 1 86 ? 2.910 0.406 -3.172 1.00 96.81 86 VAL A O 1
ATOM 642 N N . HIS A 1 87 ? 3.857 -0.799 -1.540 1.00 95.62 87 HIS A N 1
ATOM 643 C CA . HIS A 1 87 ? 5.232 -0.593 -1.997 1.00 95.62 87 HIS A CA 1
ATOM 644 C C . HIS A 1 87 ? 6.125 -1.791 -1.698 1.00 95.62 87 HIS A C 1
ATOM 646 O O . HIS A 1 87 ? 5.716 -2.755 -1.056 1.00 95.62 87 HIS A O 1
ATOM 652 N N . THR A 1 88 ? 7.326 -1.772 -2.264 1.00 95.06 88 THR A N 1
ATOM 653 C CA . THR A 1 88 ? 8.330 -2.823 -2.102 1.00 95.06 88 THR A CA 1
ATOM 654 C C . THR A 1 88 ? 9.431 -2.395 -1.141 1.00 95.06 88 THR A C 1
ATOM 656 O O . THR A 1 88 ? 9.905 -1.269 -1.265 1.00 95.06 88 THR A O 1
ATOM 659 N N . HIS A 1 89 ? 9.941 -3.313 -0.324 1.00 92.06 89 HIS A N 1
ATOM 660 C CA . HIS A 1 89 ? 11.256 -3.196 0.304 1.00 92.06 89 HIS A CA 1
ATOM 661 C C . HIS A 1 89 ? 12.248 -4.100 -0.443 1.00 92.06 89 HIS A C 1
ATOM 663 O O . HIS A 1 89 ? 12.082 -5.322 -0.405 1.00 92.06 89 HIS A O 1
ATOM 669 N N . PRO A 1 90 ? 13.301 -3.552 -1.085 1.00 84.50 90 PRO A N 1
ATOM 670 C CA . PRO A 1 90 ? 14.307 -4.350 -1.792 1.00 84.50 90 PRO A CA 1
ATOM 671 C C . PRO A 1 90 ? 15.281 -5.092 -0.849 1.00 84.50 90 PRO A C 1
ATOM 673 O O . PRO A 1 90 ? 16.366 -5.524 -1.236 1.00 84.50 90 PRO A O 1
ATOM 676 N N . TYR A 1 91 ? 14.924 -5.209 0.432 1.00 74.44 91 TYR A N 1
ATOM 677 C CA . TYR A 1 91 ? 15.649 -5.940 1.461 1.00 74.44 91 TYR A CA 1
ATOM 678 C C . TYR A 1 91 ? 14.676 -6.522 2.491 1.00 74.44 91 TYR A C 1
ATOM 680 O O . TYR A 1 91 ? 13.624 -5.937 2.753 1.00 74.44 91 TYR A O 1
ATOM 688 N N . PRO A 1 92 ? 15.019 -7.665 3.108 1.00 64.06 92 PRO A N 1
ATOM 689 C CA . PRO A 1 92 ? 14.200 -8.252 4.161 1.00 64.06 92 PRO A CA 1
ATOM 690 C C . PRO A 1 92 ? 14.125 -7.334 5.385 1.00 64.06 92 PRO A C 1
ATOM 692 O O . PRO A 1 92 ? 15.152 -6.871 5.887 1.00 64.06 92 PRO A O 1
ATOM 695 N N . GLY A 1 93 ? 12.916 -7.132 5.912 1.00 57.09 93 GLY A N 1
ATOM 696 C CA . GLY A 1 93 ? 12.727 -6.478 7.208 1.00 57.09 93 GLY A CA 1
ATOM 697 C C . GLY A 1 93 ? 12.850 -4.954 7.188 1.00 57.09 93 GLY A C 1
ATOM 698 O O . GLY A 1 93 ? 13.162 -4.362 8.225 1.00 57.09 93 GLY A O 1
ATOM 699 N N . GLY A 1 94 ? 12.597 -4.310 6.040 1.00 52.50 94 GLY A N 1
ATOM 700 C CA . GLY A 1 94 ? 12.345 -2.867 6.004 1.00 52.50 94 GLY A CA 1
ATOM 701 C C . GLY A 1 94 ? 11.268 -2.484 7.020 1.00 52.50 94 GLY A C 1
ATOM 702 O O . GLY A 1 94 ? 10.326 -3.230 7.282 1.00 52.50 94 GLY A O 1
ATOM 703 N N . TRP A 1 95 ? 11.538 -1.399 7.734 1.00 54.09 95 TRP A N 1
ATOM 704 C CA . TRP A 1 95 ? 11.207 -1.217 9.141 1.00 54.09 95 TRP A CA 1
ATOM 705 C C . TRP A 1 95 ? 9.720 -0.949 9.416 1.00 54.09 95 TRP A C 1
ATOM 707 O O . TRP A 1 95 ? 9.361 0.131 9.868 1.00 54.09 95 TRP A O 1
ATOM 717 N N . VAL A 1 96 ? 8.887 -1.986 9.352 1.00 51.66 96 VAL A N 1
ATOM 718 C CA . VAL A 1 96 ? 7.586 -2.007 10.058 1.00 51.66 96 VAL A CA 1
ATOM 719 C C . VAL A 1 96 ? 7.804 -1.889 11.587 1.00 51.66 96 VAL A C 1
ATOM 721 O O . VAL A 1 96 ? 6.953 -1.479 12.371 1.00 51.66 96 VAL A O 1
ATOM 724 N N . GLY A 1 97 ? 9.008 -2.241 12.058 1.00 45.53 97 GLY A N 1
ATOM 725 C CA . GLY A 1 97 ? 9.338 -2.456 13.471 1.00 45.53 97 GLY A CA 1
ATOM 726 C C . GLY A 1 97 ? 9.505 -1.220 14.369 1.00 45.53 97 GLY A C 1
ATOM 727 O O . GLY A 1 97 ? 9.824 -1.396 15.546 1.00 45.53 97 GLY A O 1
ATOM 728 N N . LYS A 1 98 ? 9.318 0.009 13.868 1.00 53.41 98 LYS A N 1
ATOM 729 C CA . LYS A 1 98 ? 9.309 1.240 14.697 1.00 53.41 98 LYS A CA 1
ATOM 730 C C . LYS A 1 98 ? 7.974 1.979 14.672 1.00 53.41 98 LYS A C 1
ATOM 732 O O . LYS A 1 98 ? 7.873 3.063 15.251 1.00 53.41 98 LYS A O 1
ATOM 737 N N . ASP A 1 99 ? 6.962 1.402 14.030 1.00 67.25 99 ASP A N 1
ATOM 738 C CA . ASP A 1 99 ? 5.657 2.032 13.977 1.00 67.25 99 ASP A CA 1
ATOM 739 C C . ASP A 1 99 ? 5.072 2.179 15.386 1.00 67.25 99 ASP A C 1
ATOM 741 O O . ASP A 1 99 ? 5.107 1.275 16.232 1.00 67.25 99 ASP A O 1
ATOM 745 N N . ARG A 1 100 ? 4.580 3.390 15.648 1.00 72.94 100 ARG A N 1
ATOM 746 C CA . ARG A 1 100 ? 4.068 3.817 16.947 1.00 72.94 100 ARG A CA 1
ATOM 747 C C . ARG A 1 100 ? 2.879 2.951 17.381 1.00 72.94 100 ARG A C 1
ATOM 749 O O . ARG A 1 100 ? 2.165 2.374 16.569 1.00 72.94 100 ARG A O 1
ATOM 756 N N . GLY A 1 101 ? 2.644 2.892 18.690 1.00 78.69 101 GLY A N 1
ATOM 757 C CA . GLY A 1 101 ? 1.345 2.493 19.216 1.00 78.69 101 GLY A CA 1
ATOM 758 C C . GLY A 1 101 ? 0.489 3.675 19.638 1.00 78.69 101 GLY A C 1
ATOM 759 O O . GLY A 1 101 ? 1.002 4.685 20.124 1.00 78.69 101 GLY A O 1
ATOM 760 N N . TYR A 1 102 ? -0.816 3.517 19.482 1.00 82.88 102 TYR A N 1
ATOM 761 C CA . TYR A 1 102 ? -1.818 4.496 19.876 1.00 82.88 102 TYR A CA 1
ATOM 762 C C . TYR A 1 102 ? -2.689 3.908 20.986 1.00 82.88 102 TYR A C 1
ATOM 764 O O . TYR A 1 102 ? -2.827 2.691 21.106 1.00 82.88 102 TYR A O 1
ATOM 772 N N . SER A 1 103 ? -3.227 4.773 21.840 1.00 86.75 103 SER A N 1
ATOM 773 C CA . SER A 1 103 ? -4.335 4.421 22.731 1.00 86.75 103 SER A CA 1
ATOM 774 C C . SER A 1 103 ? -5.666 4.685 22.030 1.00 86.75 103 SER A C 1
ATOM 776 O O . SER A 1 103 ? -5.734 5.483 21.093 1.00 86.75 103 SER A O 1
ATOM 778 N N . TRP A 1 104 ? -6.748 4.076 22.516 1.00 87.06 104 TRP A N 1
ATOM 779 C CA . TRP A 1 104 ? -8.089 4.365 22.008 1.00 87.06 104 TRP A CA 1
ATOM 780 C C . TRP A 1 104 ? -8.406 5.868 22.043 1.00 87.06 104 TRP A C 1
ATOM 782 O O . TRP A 1 104 ? -8.237 6.527 23.071 1.00 87.06 104 TRP A O 1
ATOM 792 N N . GLY A 1 105 ? -8.867 6.401 20.909 1.00 84.56 105 GLY A N 1
ATOM 793 C CA . GLY A 1 105 ? -9.185 7.819 20.735 1.00 84.56 105 GLY A CA 1
ATOM 794 C C . GLY A 1 105 ? -7.992 8.729 20.427 1.00 84.56 105 GLY A C 1
ATOM 795 O O . GLY A 1 105 ? -8.219 9.906 20.168 1.00 84.56 105 GLY A O 1
ATOM 796 N N . GLN A 1 106 ? -6.754 8.218 20.420 1.00 81.94 106 GLN A N 1
ATOM 797 C CA . GLN A 1 106 ? -5.597 8.987 19.955 1.00 81.94 106 GLN A CA 1
ATOM 798 C C . GLN A 1 106 ? -5.499 8.995 18.430 1.00 81.94 106 GLN A C 1
ATOM 800 O O . GLN A 1 106 ? -5.761 8.001 17.753 1.00 81.94 106 GLN A O 1
ATOM 805 N N . THR A 1 107 ? -5.033 10.118 17.908 1.00 77.19 107 THR A N 1
ATOM 806 C CA . THR A 1 107 ? -4.741 10.372 16.501 1.00 77.19 107 THR A CA 1
ATOM 807 C C . THR A 1 107 ? -3.258 10.719 16.324 1.00 77.19 107 THR A C 1
ATOM 809 O O . THR A 1 107 ? -2.561 11.003 17.304 1.00 77.19 107 THR A O 1
ATOM 812 N N . PRO A 1 108 ? -2.727 10.704 15.090 1.00 71.75 108 PRO A N 1
ATOM 813 C CA . PRO A 1 108 ? -1.366 11.176 14.823 1.00 71.75 108 PRO A CA 1
ATOM 814 C C . PRO A 1 108 ? -1.152 12.642 15.210 1.00 71.75 108 PRO A C 1
ATOM 816 O O . PRO A 1 108 ? -0.077 12.987 15.703 1.00 71.75 108 PRO A O 1
ATOM 819 N N . ASP A 1 109 ? -2.186 13.472 15.059 1.00 67.31 109 ASP A N 1
ATOM 820 C CA . ASP A 1 109 ? -2.139 14.909 15.343 1.00 67.31 109 ASP A CA 1
ATOM 821 C C . ASP A 1 109 ? -1.972 15.209 16.841 1.00 67.31 109 ASP A C 1
ATOM 823 O O . ASP A 1 109 ? -1.325 16.192 17.202 1.00 67.31 109 ASP A O 1
ATOM 827 N N . ASP A 1 110 ? -2.446 14.320 17.725 1.00 64.62 110 ASP A N 1
ATOM 828 C CA . ASP A 1 110 ? -2.341 14.467 19.189 1.00 64.62 110 ASP A CA 1
ATOM 829 C C . ASP A 1 110 ? -0.895 14.425 19.719 1.00 64.62 110 ASP A C 1
ATOM 831 O O . ASP A 1 110 ? -0.644 14.623 20.909 1.00 64.62 110 ASP A O 1
ATOM 835 N N . VAL A 1 111 ? 0.073 14.131 18.851 1.00 56.22 111 VAL A N 1
ATOM 836 C CA . VAL A 1 111 ? 1.479 13.916 19.211 1.00 56.22 111 VAL A CA 1
ATOM 837 C C . VAL A 1 111 ? 2.410 14.897 18.489 1.00 56.22 111 VAL A C 1
ATOM 839 O O . VAL A 1 111 ? 3.613 14.921 18.758 1.00 56.22 111 VAL A O 1
ATOM 842 N N . VAL A 1 112 ? 1.884 15.756 17.609 1.00 49.91 112 VAL A N 1
ATOM 843 C CA . VAL A 1 112 ? 2.680 16.777 16.917 1.00 49.91 112 VAL A CA 1
ATOM 844 C C . VAL A 1 112 ? 3.197 17.789 17.949 1.00 49.91 112 VAL A C 1
ATOM 846 O O . VAL A 1 112 ? 2.460 18.630 18.451 1.00 49.91 112 VAL A O 1
ATOM 849 N N . GLY A 1 113 ? 4.483 17.680 18.299 1.00 44.00 113 GLY A N 1
ATOM 850 C CA . GLY A 1 113 ? 5.158 18.550 19.273 1.00 44.00 113 GLY A CA 1
ATOM 851 C C . GLY A 1 113 ? 5.429 17.926 20.647 1.00 44.00 113 GLY A C 1
ATOM 852 O O . GLY A 1 113 ? 6.159 18.518 21.442 1.00 44.00 113 GLY A O 1
ATOM 853 N N . ALA A 1 114 ? 4.931 16.718 20.930 1.00 40.94 114 ALA A N 1
ATOM 854 C CA . ALA A 1 114 ? 5.400 15.939 22.073 1.00 40.94 114 ALA A CA 1
ATOM 855 C C . ALA A 1 114 ? 6.671 15.193 21.653 1.00 40.94 114 ALA A C 1
ATOM 857 O O . ALA A 1 114 ? 6.653 14.492 20.644 1.00 40.94 114 ALA A O 1
ATOM 858 N N . ASN A 1 115 ? 7.767 15.356 22.406 1.00 38.31 115 ASN A N 1
ATOM 859 C CA . ASN A 1 115 ? 9.024 14.619 22.229 1.00 38.31 115 ASN A CA 1
ATOM 860 C C . ASN A 1 115 ? 8.730 13.179 21.784 1.00 38.31 115 ASN A C 1
ATOM 862 O O . ASN A 1 115 ? 8.194 12.385 22.562 1.00 38.31 115 ASN A O 1
ATOM 866 N N . MET A 1 116 ? 9.035 12.865 20.522 1.00 49.19 116 MET A N 1
ATOM 867 C CA . MET A 1 116 ? 8.904 11.516 19.989 1.00 49.19 116 MET A CA 1
ATOM 868 C C . MET A 1 116 ? 9.906 10.672 20.771 1.00 49.19 116 MET A C 1
ATOM 870 O O . MET A 1 116 ? 11.109 10.751 20.535 1.00 49.19 116 MET A O 1
ATOM 874 N N . GLY A 1 117 ? 9.429 9.975 21.807 1.00 42.97 117 GLY A N 1
ATOM 875 C CA . GLY A 1 117 ? 10.269 9.147 22.666 1.00 42.97 117 GLY A CA 1
ATOM 876 C C . GLY A 1 117 ? 11.161 8.233 21.827 1.00 42.97 117 GLY A C 1
ATOM 877 O O . GLY A 1 117 ? 10.788 7.839 20.721 1.00 42.97 117 GLY A O 1
ATOM 878 N N . ALA A 1 118 ? 12.351 7.915 22.338 1.00 40.53 118 ALA A N 1
ATOM 879 C CA . ALA A 1 118 ? 13.311 7.070 21.637 1.00 40.53 118 ALA A CA 1
ATOM 880 C C . ALA A 1 118 ? 12.630 5.767 21.167 1.00 40.53 118 ALA A C 1
ATOM 882 O O . ALA A 1 118 ? 12.238 4.940 21.987 1.00 40.53 118 ALA A O 1
ATOM 883 N N . GLY A 1 119 ? 12.443 5.618 19.851 1.00 46.03 119 GLY A N 1
ATOM 884 C CA . GLY A 1 119 ? 11.739 4.479 19.245 1.00 46.03 119 GLY A CA 1
ATOM 885 C C . GLY A 1 119 ? 10.473 4.822 18.457 1.00 46.03 119 GLY A C 1
ATOM 886 O O . GLY A 1 119 ? 9.921 3.924 17.834 1.00 46.03 119 GLY A O 1
ATOM 887 N N . ILE A 1 120 ? 10.037 6.084 18.441 1.00 51.34 120 ILE A N 1
ATOM 888 C CA . ILE A 1 120 ? 8.956 6.567 17.572 1.00 51.34 120 ILE A CA 1
ATOM 889 C C . ILE A 1 120 ? 9.579 7.206 16.324 1.00 51.34 120 ILE A C 1
ATOM 891 O O . ILE A 1 120 ? 10.332 8.173 16.434 1.00 51.34 120 ILE A O 1
ATOM 895 N N . GLY A 1 121 ? 9.265 6.669 15.146 1.00 55.00 121 GLY A N 1
ATOM 896 C CA . GLY A 1 121 ? 9.619 7.251 13.851 1.00 55.00 121 GLY A CA 1
ATOM 897 C C . GLY A 1 121 ? 8.435 7.188 12.893 1.00 55.00 121 GLY A C 1
ATOM 898 O O . GLY A 1 121 ? 7.570 6.327 13.037 1.00 55.00 121 GLY A O 1
ATOM 899 N N . SER A 1 122 ? 8.381 8.113 11.935 1.00 58.75 122 SER A N 1
ATOM 900 C CA . SER A 1 122 ? 7.512 7.976 10.767 1.00 58.75 122 SER A CA 1
ATOM 901 C C . SER A 1 122 ? 7.902 6.701 10.019 1.00 58.75 122 SER A C 1
ATOM 903 O O . SER A 1 122 ? 9.074 6.537 9.674 1.00 58.75 122 SER A O 1
ATOM 905 N N . GLY A 1 123 ? 6.937 5.817 9.806 1.00 72.62 123 GLY A N 1
ATOM 906 C CA . GLY A 1 123 ? 7.092 4.581 9.050 1.00 72.62 123 GLY A CA 1
ATOM 907 C C . GLY A 1 123 ? 5.869 4.341 8.175 1.00 72.62 123 GLY A C 1
ATOM 908 O O . GLY A 1 123 ? 4.973 5.194 8.088 1.00 72.62 123 GLY A O 1
ATOM 909 N N . ASP A 1 124 ? 5.837 3.184 7.525 1.00 80.25 124 ASP A N 1
ATOM 910 C CA . ASP A 1 124 ? 4.762 2.823 6.606 1.00 80.25 124 ASP A CA 1
ATOM 911 C C . ASP A 1 124 ? 3.409 2.879 7.319 1.00 80.25 124 ASP A C 1
ATOM 913 O O . ASP A 1 124 ? 2.510 3.616 6.914 1.00 80.25 124 ASP A O 1
ATOM 917 N N . LEU A 1 125 ? 3.272 2.201 8.461 1.00 86.12 125 LEU A N 1
ATOM 918 C CA . LEU A 1 125 ? 1.972 2.094 9.120 1.00 86.12 125 LEU A CA 1
ATOM 919 C C . LEU A 1 125 ? 1.532 3.405 9.771 1.00 86.12 125 LEU A C 1
ATOM 921 O O . LEU A 1 125 ? 0.336 3.684 9.837 1.00 86.12 125 LEU A O 1
ATOM 925 N N . VAL A 1 126 ? 2.471 4.246 10.216 1.00 83.88 126 VAL A N 1
ATOM 926 C CA . VAL A 1 126 ? 2.135 5.602 10.683 1.00 83.88 126 VAL A CA 1
ATOM 927 C C . VAL A 1 126 ? 1.548 6.433 9.541 1.00 83.88 126 VAL A C 1
ATOM 929 O O . VAL A 1 126 ? 0.561 7.146 9.749 1.00 83.88 126 VAL A O 1
ATOM 932 N N . SER A 1 127 ? 2.108 6.320 8.333 1.00 85.06 127 SER A N 1
ATOM 933 C CA . SER A 1 127 ? 1.596 7.011 7.143 1.00 85.06 127 SER A CA 1
ATOM 934 C C . SER A 1 127 ? 0.188 6.524 6.807 1.00 85.06 127 SER A C 1
ATOM 936 O O . SER A 1 127 ? -0.731 7.334 6.684 1.00 85.06 127 SER A O 1
ATOM 938 N N . ALA A 1 128 ? -0.006 5.203 6.777 1.00 89.56 128 ALA A N 1
ATOM 939 C CA . ALA A 1 128 ? -1.294 4.550 6.550 1.00 89.56 128 ALA A CA 1
ATOM 940 C C . ALA A 1 128 ? -2.371 4.981 7.559 1.00 89.56 128 ALA A C 1
ATOM 942 O O . ALA A 1 128 ? -3.477 5.374 7.176 1.00 89.56 128 ALA A O 1
ATOM 943 N N . PHE A 1 129 ? -2.031 4.984 8.850 1.00 88.75 129 PHE A N 1
ATOM 944 C CA . PHE A 1 129 ? -2.921 5.417 9.924 1.00 88.75 129 PHE A CA 1
ATOM 945 C C . PHE A 1 129 ? -3.283 6.905 9.812 1.00 88.75 129 PHE A C 1
ATOM 947 O O . PHE A 1 129 ? -4.447 7.268 9.989 1.00 88.75 129 PHE A O 1
ATOM 954 N N . THR A 1 130 ? -2.323 7.758 9.438 1.00 85.88 130 THR A N 1
ATOM 955 C CA . THR A 1 130 ? -2.536 9.205 9.249 1.00 85.88 130 THR A CA 1
ATOM 956 C C . THR A 1 130 ? -3.526 9.502 8.132 1.00 85.88 130 THR A C 1
ATOM 958 O O . THR A 1 130 ? -4.429 10.319 8.316 1.00 85.88 130 THR A O 1
ATOM 961 N N . VAL A 1 131 ? -3.428 8.800 7.001 1.00 88.69 131 VAL A N 1
ATOM 962 C CA . VAL A 1 131 ? -4.373 8.985 5.887 1.00 88.69 131 VAL A CA 1
ATOM 963 C C . VAL A 1 131 ? -5.624 8.109 5.987 1.00 88.69 131 VAL A C 1
ATOM 965 O O . VAL A 1 131 ? -6.523 8.235 5.154 1.00 88.69 131 VAL A O 1
ATOM 968 N N . ARG A 1 132 ? -5.710 7.255 7.015 1.00 93.12 132 ARG A N 1
ATOM 969 C CA . ARG A 1 132 ? -6.806 6.300 7.247 1.00 93.12 132 ARG A CA 1
ATOM 970 C C . ARG A 1 132 ? -7.020 5.368 6.052 1.00 93.12 132 ARG A C 1
ATOM 972 O O . ARG A 1 132 ? -8.129 5.256 5.525 1.00 93.12 132 ARG A O 1
ATOM 979 N N . LYS A 1 133 ? -5.931 4.762 5.576 1.00 95.38 133 LYS A N 1
ATOM 980 C CA . LYS A 1 133 ? -5.904 3.832 4.435 1.00 95.38 133 LYS A CA 1
ATOM 981 C C . LYS A 1 133 ? -5.155 2.564 4.795 1.00 95.38 133 LYS A C 1
ATOM 983 O O . LYS A 1 133 ? -4.339 2.575 5.709 1.00 95.38 133 LYS A O 1
ATOM 988 N N . ASN A 1 134 ? -5.410 1.493 4.055 1.00 96.88 134 ASN A N 1
ATOM 989 C CA . ASN A 1 134 ? -4.666 0.251 4.229 1.00 96.88 134 ASN A CA 1
ATOM 990 C C . ASN A 1 134 ? -3.267 0.384 3.613 1.00 96.88 134 ASN A C 1
ATOM 992 O O . ASN A 1 134 ? -3.039 1.195 2.708 1.00 96.88 134 ASN A O 1
ATOM 996 N N . ALA A 1 135 ? -2.335 -0.433 4.086 1.00 94.81 135 ALA A N 1
ATOM 997 C CA . ALA A 1 135 ? -0.974 -0.476 3.574 1.00 94.81 135 ALA A CA 1
ATOM 998 C C . ALA A 1 135 ? -0.556 -1.909 3.283 1.00 94.81 135 ALA A C 1
ATOM 1000 O O . ALA A 1 135 ? -0.832 -2.819 4.066 1.00 94.81 135 ALA A O 1
ATOM 1001 N N . TYR A 1 136 ? 0.148 -2.084 2.170 1.00 95.56 136 TYR A N 1
ATOM 1002 C CA . TYR A 1 136 ? 0.781 -3.340 1.813 1.00 95.56 136 TYR A CA 1
ATOM 1003 C C . TYR A 1 136 ? 2.262 -3.129 1.536 1.00 95.56 136 TYR A C 1
ATOM 1005 O O . TYR A 1 136 ? 2.642 -2.234 0.787 1.00 95.56 136 TYR A O 1
ATOM 1013 N N . ILE A 1 137 ? 3.096 -3.992 2.096 1.00 93.88 137 ILE A N 1
ATOM 1014 C CA . ILE A 1 137 ? 4.543 -3.934 1.942 1.00 93.88 137 ILE A CA 1
ATOM 1015 C C . ILE A 1 137 ? 5.018 -5.277 1.404 1.00 93.88 137 ILE A C 1
ATOM 1017 O O . ILE A 1 137 ? 4.772 -6.325 1.998 1.00 93.88 137 ILE A O 1
ATOM 1021 N N . ALA A 1 138 ? 5.656 -5.255 0.242 1.00 94.00 138 ALA A N 1
ATOM 1022 C CA . ALA A 1 138 ? 6.165 -6.430 -0.444 1.00 94.00 138 ALA A CA 1
ATOM 1023 C C . ALA A 1 138 ? 7.678 -6.539 -0.252 1.00 94.00 138 ALA A C 1
ATOM 1025 O O . ALA A 1 138 ? 8.410 -5.642 -0.652 1.00 94.00 138 ALA A O 1
ATOM 1026 N N . ASP A 1 139 ? 8.157 -7.648 0.294 1.00 92.19 139 ASP A N 1
ATOM 1027 C CA . ASP A 1 139 ? 9.588 -7.901 0.437 1.00 92.19 139 ASP A CA 1
ATOM 1028 C C . ASP A 1 139 ? 9.928 -9.383 0.184 1.00 92.19 139 ASP A C 1
ATOM 1030 O O . ASP A 1 139 ? 9.089 -10.197 -0.242 1.00 92.19 139 ASP A O 1
ATOM 1034 N N . SER A 1 140 ? 11.193 -9.739 0.412 1.00 89.81 140 SER A N 1
ATOM 1035 C CA . SER A 1 140 ? 11.676 -11.113 0.233 1.00 89.81 140 SER A CA 1
ATOM 1036 C C . SER A 1 140 ? 11.057 -12.124 1.211 1.00 89.81 140 SER A C 1
ATOM 1038 O O . SER A 1 140 ? 11.029 -13.314 0.893 1.00 89.81 140 SER A O 1
ATOM 1040 N N . ALA A 1 141 ? 10.518 -11.684 2.353 1.00 88.06 141 ALA A N 1
ATOM 1041 C CA . ALA A 1 141 ? 9.819 -12.528 3.319 1.00 88.06 141 ALA A CA 1
ATOM 1042 C C . ALA A 1 141 ? 8.344 -12.752 2.951 1.00 88.06 141 ALA A C 1
ATOM 1044 O O . ALA A 1 141 ? 7.793 -13.800 3.290 1.00 88.06 141 ALA A O 1
ATOM 1045 N N . GLY A 1 142 ? 7.704 -11.829 2.228 1.00 90.69 142 GLY A N 1
ATOM 1046 C CA . GLY A 1 142 ? 6.326 -12.031 1.783 1.00 90.69 142 GLY A CA 1
ATOM 1047 C C . GLY A 1 142 ? 5.615 -10.772 1.314 1.00 90.69 142 GLY A C 1
ATOM 1048 O O . GLY A 1 142 ? 6.231 -9.787 0.908 1.00 90.69 142 GLY A O 1
ATOM 1049 N N . LEU A 1 143 ? 4.283 -10.840 1.294 1.00 93.69 143 LEU A N 1
ATOM 1050 C CA . LEU A 1 143 ? 3.445 -9.647 1.260 1.00 93.69 143 LEU A CA 1
ATOM 1051 C C . LEU A 1 143 ? 2.915 -9.424 2.665 1.00 93.69 143 LEU A C 1
ATOM 1053 O O . LEU A 1 143 ? 2.267 -10.298 3.234 1.00 93.69 143 LEU A O 1
ATOM 1057 N N . HIS A 1 144 ? 3.125 -8.240 3.192 1.00 92.25 144 HIS A N 1
ATOM 1058 C CA . HIS A 1 144 ? 2.623 -7.865 4.489 1.00 92.25 144 HIS A CA 1
ATOM 1059 C C . HIS A 1 144 ? 1.512 -6.836 4.339 1.00 92.25 144 HIS A C 1
ATOM 1061 O O . HIS A 1 144 ? 1.617 -5.942 3.505 1.00 92.25 144 HIS A O 1
ATOM 1067 N N . GLY A 1 145 ? 0.440 -6.972 5.109 1.00 93.81 145 GLY A N 1
ATOM 1068 C CA . GLY A 1 145 ? -0.708 -6.082 5.050 1.00 93.81 145 GLY A CA 1
ATOM 1069 C C . GLY A 1 145 ? -1.097 -5.553 6.418 1.00 93.81 145 GLY A C 1
ATOM 1070 O O . GLY A 1 145 ? -1.037 -6.259 7.427 1.00 93.81 145 GLY A O 1
ATOM 1071 N N . TRP A 1 146 ? -1.541 -4.306 6.406 1.00 94.12 146 TRP A N 1
ATOM 1072 C CA . TRP A 1 146 ? -2.130 -3.605 7.528 1.00 94.12 146 TRP A CA 1
ATOM 1073 C C . TRP A 1 146 ? -3.441 -2.966 7.086 1.00 94.12 146 TRP A C 1
ATOM 1075 O O . TRP A 1 146 ? -3.477 -2.246 6.084 1.00 94.12 146 TRP A O 1
ATOM 1085 N N . VAL A 1 147 ? -4.509 -3.228 7.832 1.00 95.44 147 VAL A N 1
ATOM 1086 C CA . VAL A 1 147 ? -5.851 -2.727 7.532 1.00 95.44 147 VAL A CA 1
ATOM 1087 C C . VAL A 1 147 ? -6.265 -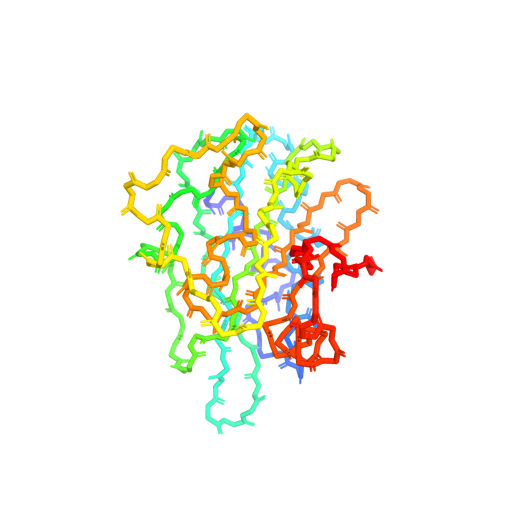1.754 8.625 1.00 95.44 147 VAL A C 1
ATOM 1089 O O . VAL A 1 147 ? -6.203 -2.078 9.812 1.00 95.44 147 VAL A O 1
ATOM 1092 N N . TYR A 1 148 ? -6.698 -0.558 8.222 1.00 94.62 148 TYR A N 1
ATOM 1093 C CA . TYR A 1 148 ? -7.039 0.515 9.154 1.00 94.62 148 TYR A CA 1
ATOM 1094 C C . TYR A 1 148 ? -8.160 0.099 10.112 1.00 94.62 148 TYR A C 1
ATOM 1096 O O . TYR A 1 148 ? -8.021 0.237 11.327 1.00 94.62 148 TYR A O 1
ATOM 1104 N N . ASP A 1 149 ? -9.248 -0.456 9.576 1.00 95.25 149 ASP A N 1
ATOM 1105 C CA . ASP A 1 149 ? -10.415 -0.838 10.376 1.00 95.25 149 ASP A CA 1
ATOM 1106 C C . ASP A 1 149 ? -10.105 -1.983 11.352 1.00 95.25 149 ASP A C 1
ATOM 1108 O O . ASP A 1 149 ? -10.582 -1.961 12.487 1.00 95.25 149 ASP A O 1
ATOM 1112 N N . ASP A 1 150 ? -9.245 -2.931 10.964 1.00 95.12 150 ASP A N 1
ATOM 1113 C CA . ASP A 1 150 ? -8.802 -4.015 11.849 1.00 95.12 150 ASP A CA 1
ATOM 1114 C C . ASP A 1 150 ? -7.990 -3.463 13.028 1.00 95.12 150 ASP A C 1
ATOM 1116 O O . ASP A 1 150 ? -8.194 -3.861 14.178 1.00 95.12 150 ASP A O 1
ATOM 1120 N N . TYR A 1 151 ? -7.108 -2.491 12.771 1.00 93.44 151 TYR A N 1
ATOM 1121 C CA . TYR A 1 151 ? -6.373 -1.809 13.833 1.00 93.44 151 TYR A CA 1
ATOM 1122 C C . TYR A 1 151 ? -7.296 -1.000 14.751 1.00 93.44 151 TYR A C 1
ATOM 1124 O O . TYR A 1 151 ? -7.133 -1.029 15.972 1.00 93.44 151 TYR A O 1
ATOM 1132 N N . MET A 1 152 ? -8.290 -0.305 14.194 1.00 94.25 152 MET A N 1
ATOM 1133 C CA . MET A 1 152 ? -9.264 0.444 14.990 1.00 94.25 152 MET A CA 1
ATOM 1134 C C . MET A 1 152 ? -10.111 -0.479 15.869 1.00 94.25 152 MET A C 1
ATOM 1136 O O . MET A 1 152 ? -10.339 -0.157 17.036 1.00 94.25 152 MET A O 1
ATOM 1140 N N . ALA A 1 153 ? -10.521 -1.640 15.355 1.00 94.31 153 ALA A N 1
ATOM 1141 C CA . ALA A 1 153 ? -11.220 -2.655 16.137 1.00 94.31 15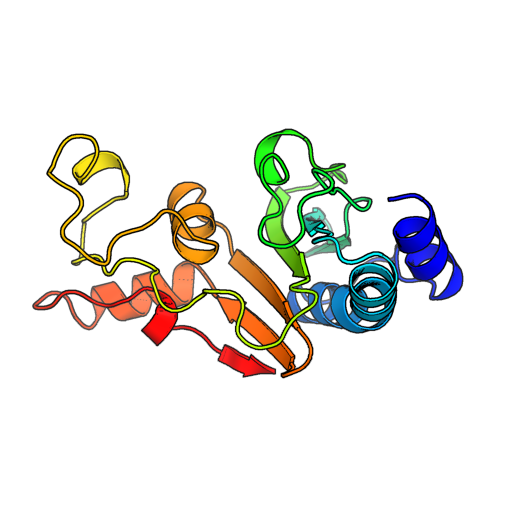3 ALA A CA 1
ATOM 1142 C C . ALA A 1 153 ? -10.339 -3.202 17.273 1.00 94.31 153 ALA A C 1
ATOM 1144 O O . ALA A 1 153 ? -10.816 -3.363 18.397 1.00 94.31 153 ALA A O 1
ATOM 1145 N N . LEU A 1 154 ? -9.047 -3.431 17.013 1.00 92.12 154 LEU A N 1
ATOM 1146 C CA . LEU A 1 154 ? -8.089 -3.850 18.038 1.00 92.12 154 LEU A CA 1
ATOM 1147 C C . LEU A 1 154 ? -7.913 -2.775 19.126 1.00 92.12 154 LEU A C 1
ATOM 1149 O O . LEU A 1 154 ? -7.977 -3.085 20.314 1.00 92.12 154 LEU A O 1
ATOM 1153 N N . LEU A 1 155 ? -7.761 -1.503 18.744 1.00 91.19 155 LEU A N 1
ATOM 1154 C CA . LEU A 1 155 ? -7.706 -0.388 19.696 1.00 91.19 155 LEU A CA 1
ATOM 1155 C C . LEU A 1 155 ? -8.983 -0.272 20.535 1.00 91.19 155 LEU A C 1
ATOM 1157 O O . LEU A 1 155 ? -8.917 0.031 21.728 1.00 91.19 155 LEU A O 1
ATOM 1161 N N . GLU A 1 156 ? -10.144 -0.491 19.921 1.00 93.69 156 GLU A N 1
ATOM 1162 C CA . GLU A 1 156 ? -11.426 -0.447 20.614 1.00 93.69 156 GLU A CA 1
ATOM 1163 C C . GLU A 1 156 ? -11.578 -1.584 21.630 1.00 93.69 156 GLU A C 1
ATOM 1165 O O . GLU A 1 156 ? -12.184 -1.376 22.683 1.00 93.69 156 GLU A O 1
ATOM 1170 N N . GLN A 1 157 ? -11.037 -2.766 21.340 1.00 93.56 157 GLN A N 1
ATOM 1171 C CA . GLN A 1 157 ? -11.026 -3.898 22.268 1.00 93.56 157 GLN A CA 1
ATOM 1172 C C . GLN A 1 157 ? -10.074 -3.648 23.447 1.00 93.56 157 GLN A C 1
ATOM 1174 O O . GLN A 1 157 ? -10.399 -3.984 24.586 1.00 93.56 157 GLN A O 1
ATOM 1179 N N . ASP A 1 158 ? -8.951 -2.974 23.196 1.00 90.25 158 ASP A N 1
ATOM 1180 C CA . ASP A 1 158 ? -7.858 -2.771 24.148 1.00 90.25 158 ASP A CA 1
ATOM 1181 C C . ASP A 1 158 ? -7.753 -1.322 24.668 1.00 90.25 158 ASP A C 1
ATOM 1183 O O . ASP A 1 158 ? -6.661 -0.776 24.846 1.00 90.25 158 ASP A O 1
ATOM 1187 N N . ARG A 1 159 ? -8.891 -0.692 25.000 1.00 91.12 159 ARG A N 1
ATOM 1188 C CA . ARG A 1 159 ? -8.965 0.743 25.382 1.00 91.12 159 ARG A CA 1
ATOM 1189 C C . ARG A 1 159 ? -8.083 1.170 26.562 1.00 91.12 159 ARG A C 1
ATOM 1191 O O . ARG A 1 159 ? -7.910 2.364 26.790 1.00 91.12 159 ARG A O 1
ATOM 1198 N N . LEU A 1 160 ? -7.576 0.220 27.348 1.00 88.31 160 LEU A N 1
ATOM 1199 C CA . LEU A 1 160 ? -6.775 0.470 28.549 1.00 88.31 160 LEU A CA 1
ATOM 1200 C C . LEU A 1 160 ? -5.262 0.491 28.293 1.00 88.31 160 LEU A C 1
ATOM 1202 O O . LEU A 1 160 ? -4.505 0.792 29.217 1.00 88.31 160 LEU A O 1
ATOM 1206 N N . ARG A 1 161 ? -4.802 0.167 27.080 1.00 86.19 161 ARG A N 1
ATOM 1207 C CA . ARG A 1 161 ? -3.372 0.124 26.757 1.00 86.19 161 ARG A CA 1
ATOM 1208 C C . ARG A 1 161 ? -3.056 0.816 25.439 1.00 86.19 161 ARG A C 1
ATOM 1210 O O . ARG A 1 161 ? -3.922 1.101 24.622 1.00 86.19 161 ARG A O 1
ATOM 1217 N N . VAL A 1 162 ? -1.763 1.040 25.244 1.00 85.38 162 VAL A N 1
ATOM 1218 C CA . VAL A 1 162 ? -1.199 1.378 23.940 1.00 85.38 162 VAL A CA 1
ATOM 1219 C C . VAL A 1 162 ? -1.114 0.094 23.109 1.00 85.38 162 VAL A C 1
ATOM 1221 O O . VAL A 1 162 ? -0.565 -0.907 23.579 1.00 85.38 162 VAL A O 1
ATOM 1224 N N . VAL A 1 163 ? -1.625 0.132 21.879 1.00 86.81 163 VAL A N 1
ATOM 1225 C CA . VAL A 1 163 ? -1.529 -0.961 20.899 1.00 86.81 163 VAL A CA 1
ATOM 1226 C C . VAL A 1 163 ? -0.611 -0.520 19.771 1.00 86.81 163 VAL A C 1
ATOM 1228 O O . VAL A 1 163 ? -0.880 0.491 19.119 1.00 86.81 163 VAL A O 1
ATOM 1231 N N . ARG A 1 164 ? 0.480 -1.251 19.521 1.00 85.88 164 ARG A N 1
ATOM 1232 C CA . ARG A 1 164 ? 1.390 -0.944 18.406 1.00 85.88 164 ARG A CA 1
ATOM 1233 C C . ARG A 1 164 ? 0.713 -1.235 17.072 1.00 85.88 164 ARG A C 1
ATOM 1235 O O . ARG A 1 164 ? 0.061 -2.263 16.940 1.00 85.88 164 ARG A O 1
ATOM 1242 N N . LEU A 1 165 ? 0.919 -0.378 16.070 1.00 85.94 165 LEU A N 1
ATOM 1243 C CA . LEU A 1 165 ? 0.386 -0.591 14.715 1.00 85.94 165 LEU A CA 1
ATOM 1244 C C . LEU A 1 165 ? 0.745 -1.984 14.167 1.00 85.94 165 LEU A C 1
ATOM 1246 O O . LEU A 1 165 ? -0.117 -2.704 13.659 1.00 85.94 165 LEU A O 1
ATOM 1250 N N . GLY A 1 166 ? 1.993 -2.409 14.392 1.00 84.00 166 GLY A N 1
ATOM 1251 C CA . GLY A 1 166 ? 2.487 -3.728 13.999 1.00 84.00 166 GLY A CA 1
ATOM 1252 C C . GLY A 1 166 ? 1.783 -4.928 14.655 1.00 84.00 166 GLY A C 1
ATOM 1253 O O . GLY A 1 166 ? 1.936 -6.039 14.163 1.00 84.00 166 GLY A O 1
ATOM 1254 N N . GLU A 1 167 ? 0.999 -4.755 15.728 1.00 86.56 167 GLU A N 1
ATOM 1255 C CA . GLU A 1 167 ? 0.236 -5.864 16.343 1.00 86.56 167 GLU A CA 1
ATOM 1256 C C . GLU A 1 167 ? -0.919 -6.352 15.457 1.00 86.56 167 GLU A C 1
ATOM 1258 O O . GLU A 1 167 ? -1.331 -7.502 15.568 1.00 86.56 167 GLU A O 1
ATOM 1263 N N . SER A 1 168 ? -1.416 -5.501 14.557 1.00 87.56 168 SER A N 1
ATOM 1264 C CA . SER A 1 168 ? -2.462 -5.844 13.575 1.00 87.56 168 SER A CA 1
ATOM 1265 C C . SER A 1 168 ? -1.902 -6.271 12.211 1.00 87.56 168 SER A C 1
ATOM 1267 O O . SER A 1 168 ? -2.639 -6.405 11.239 1.00 87.56 168 SER A O 1
ATOM 1269 N N . TYR A 1 169 ? -0.585 -6.456 12.120 1.00 85.88 169 TYR A N 1
ATOM 1270 C CA . TYR A 1 169 ? 0.107 -6.739 10.871 1.00 85.88 169 TYR A CA 1
ATOM 1271 C C . TYR A 1 169 ? 0.015 -8.218 10.489 1.00 85.88 169 TYR A C 1
ATOM 1273 O O . TYR A 1 169 ? 0.315 -9.098 11.297 1.00 85.88 169 TYR A O 1
ATOM 1281 N N . VAL A 1 170 ? -0.359 -8.502 9.240 1.00 90.69 170 VAL A N 1
ATOM 1282 C CA . VAL A 1 170 ? -0.546 -9.870 8.729 1.00 90.69 170 VAL A CA 1
ATOM 1283 C C . VAL A 1 170 ? 0.393 -10.123 7.555 1.00 90.69 170 VAL A C 1
ATOM 1285 O O . VAL A 1 170 ? 0.536 -9.277 6.680 1.00 90.69 170 VAL A O 1
ATOM 1288 N N . THR A 1 171 ? 1.027 -11.298 7.514 1.00 90.06 171 THR A N 1
ATOM 1289 C CA . THR A 1 171 ? 1.872 -11.731 6.384 1.00 90.06 171 THR A CA 1
ATOM 1290 C C . THR A 1 171 ? 1.158 -12.808 5.568 1.00 90.06 171 THR A C 1
ATOM 1292 O O . THR A 1 171 ? 0.576 -13.727 6.149 1.00 90.06 171 THR A O 1
ATOM 1295 N N . TYR A 1 172 ? 1.204 -12.685 4.240 1.00 89.62 172 TYR A N 1
ATOM 1296 C CA . TYR A 1 172 ? 0.477 -13.492 3.253 1.00 89.62 172 TYR A CA 1
ATOM 1297 C C . TYR A 1 172 ? 1.385 -14.220 2.263 1.00 89.62 172 TYR A C 1
ATOM 1299 O O . TYR A 1 172 ? 2.498 -13.719 1.975 1.00 89.62 172 TYR A O 1
#

Organism: NCBI:txid913325